Protein AF-A0A2V2RWX7-F1 (afdb_monomer)

Solvent-accessible surface area (backbone atoms only — not comparable to full-atom values): 6152 Å² total; per-residue (Å²): 138,82,85,73,78,81,80,71,92,89,66,79,53,69,66,54,49,40,47,47,58,59,34,64,44,84,94,54,65,38,39,61,65,63,50,47,53,56,32,48,53,52,31,48,76,67,71,64,54,82,72,48,69,68,54,50,50,54,51,49,51,54,53,50,52,51,35,36,77,68,66,22,27,50,73,58,91,72,26,40,25,47,37,80,58,42,69,65,66,71,51,96,77,71,84,78,77,79,85,132

Mean predicted aligned error: 9.63 Å

Secondary structure (DSSP, 8-state):
--------SSS--HHHHHHHHHHTSTTPPEEHHHHHHHHHHHHHHTT--TT-HHHHHHHHHHHHHHHHHTTSEEEETTEEEE-HHHHHTTSTT-------

Radius of gyration: 14.55 Å; Cα contacts (8 Å, |Δi|>4): 88; chains: 1; bounding box: 39×30×51 Å

Foldseek 3Di:
DDPPPCPDPDDDDLLLVLLLVLQPPPPDWDFLVRSLVSSCVVCVVVVNCVPDSVVSSVVNVVSQVVCVVVVQWDDDPRTIHGDPVSVVVNPRDDPDDDDD

Sequence (100 aa):
MQRKSAFSRRLPDLVTEELVAALLTKSSAFEFKQLFDIVYERLRARNAASGGEEMLRLRAYEKLQNLVSRGMVKKSGKKYKGLATLSKALTPGDPHFAVK

Structure (mmCIF, N/CA/C/O backbone):
data_AF-A0A2V2RWX7-F1
#
_entry.id   AF-A0A2V2RWX7-F1
#
loop_
_atom_site.group_PDB
_atom_site.id
_atom_site.type_symbol
_atom_site.label_atom_id
_atom_site.label_alt_id
_atom_site.label_comp_id
_atom_site.label_asym_id
_atom_site.label_entity_id
_atom_site.label_seq_id
_atom_site.pdbx_PDB_ins_code
_atom_site.Cartn_x
_atom_site.Cartn_y
_atom_site.Cartn_z
_atom_site.occupancy
_atom_site.B_iso_or_equiv
_atom_site.auth_seq_id
_atom_site.auth_comp_id
_atom_site.auth_asym_id
_atom_site.auth_atom_id
_atom_site.pdbx_PDB_model_num
ATOM 1 N N . MET A 1 1 ? 0.561 -11.965 -35.779 1.00 37.69 1 MET A N 1
ATOM 2 C CA . MET A 1 1 ? 1.638 -12.014 -34.765 1.00 37.69 1 MET A CA 1
ATOM 3 C C . MET A 1 1 ? 1.164 -11.287 -33.501 1.00 37.69 1 MET A C 1
ATOM 5 O O . MET A 1 1 ? 1.390 -10.096 -33.365 1.00 37.69 1 MET A O 1
ATOM 9 N N . GLN A 1 2 ? 0.414 -11.951 -32.612 1.00 48.28 2 GLN A N 1
ATOM 10 C CA . GLN A 1 2 ? -0.043 -11.334 -31.356 1.00 48.28 2 GLN A CA 1
ATOM 11 C C . GLN A 1 2 ? 0.945 -11.678 -30.238 1.00 48.28 2 GLN A C 1
ATOM 13 O O . GLN A 1 2 ? 0.914 -12.787 -29.706 1.00 48.28 2 GLN A O 1
ATOM 18 N N . ARG A 1 3 ? 1.815 -10.737 -29.854 1.00 45.94 3 ARG A N 1
ATOM 19 C CA . ARG A 1 3 ? 2.542 -10.829 -28.580 1.00 45.94 3 ARG A CA 1
ATOM 20 C C . ARG A 1 3 ? 1.566 -10.527 -27.444 1.00 45.94 3 ARG A C 1
ATOM 22 O O . ARG A 1 3 ? 1.500 -9.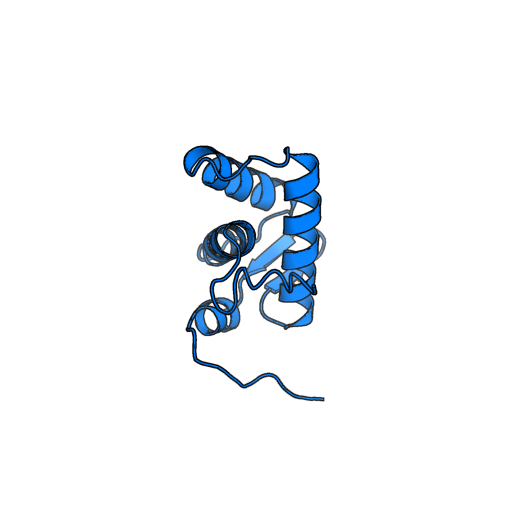415 -26.932 1.00 45.94 3 ARG A O 1
ATOM 29 N N . LYS A 1 4 ? 0.796 -11.541 -27.051 1.00 41.28 4 LYS A N 1
ATOM 30 C CA . LYS A 1 4 ? 0.141 -11.576 -25.743 1.00 41.28 4 LYS A CA 1
ATOM 31 C C . LYS A 1 4 ? 1.256 -11.679 -24.707 1.00 41.28 4 LYS A C 1
ATOM 33 O O . LYS A 1 4 ? 1.775 -12.767 -24.472 1.00 41.28 4 LYS A O 1
ATOM 38 N N . SER A 1 5 ? 1.672 -10.532 -24.172 1.00 43.38 5 SER A N 1
ATOM 39 C CA . SER A 1 5 ? 2.581 -10.453 -23.030 1.00 43.38 5 SER A CA 1
ATOM 40 C C . SER A 1 5 ? 1.999 -11.301 -21.900 1.00 43.38 5 SER A C 1
ATOM 42 O O . SER A 1 5 ? 1.017 -10.936 -21.260 1.00 43.38 5 SER A O 1
ATOM 44 N N . ALA A 1 6 ? 2.562 -12.492 -21.729 1.00 45.78 6 ALA A N 1
ATOM 45 C CA . ALA A 1 6 ? 2.199 -13.462 -20.711 1.00 45.78 6 ALA A CA 1
ATOM 46 C C . ALA A 1 6 ? 3.099 -13.311 -19.472 1.00 45.78 6 ALA A C 1
ATOM 48 O O . ALA A 1 6 ? 3.513 -14.302 -18.884 1.00 45.78 6 ALA A O 1
ATOM 49 N N . PHE A 1 7 ? 3.395 -12.073 -19.073 1.00 41.22 7 PHE A N 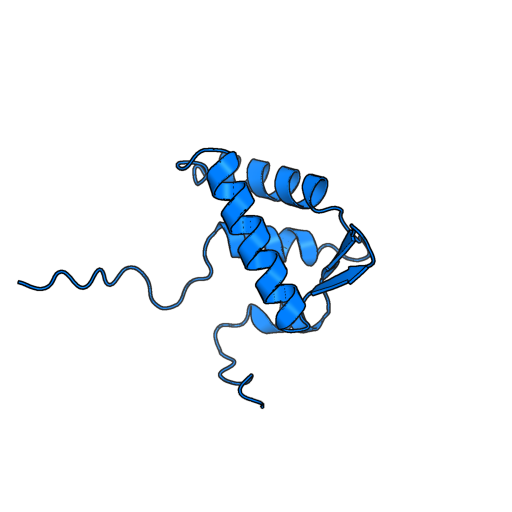1
ATOM 50 C CA . PHE A 1 7 ? 4.039 -11.736 -17.802 1.00 41.22 7 PHE A CA 1
ATOM 51 C C . PHE A 1 7 ? 2.977 -11.078 -16.909 1.00 41.22 7 PHE A C 1
ATOM 53 O O . PHE A 1 7 ? 2.4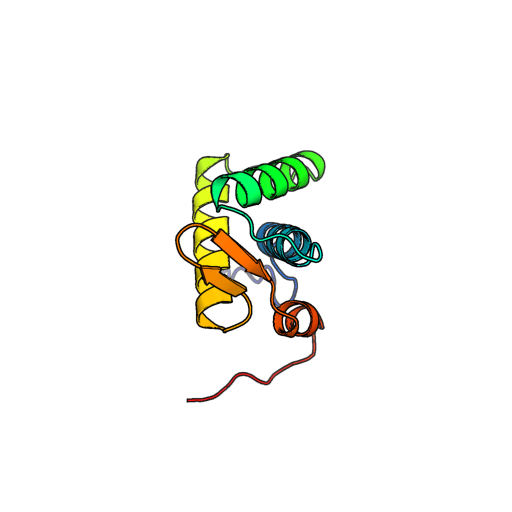91 -10.012 -17.250 1.00 41.22 7 PHE A O 1
ATOM 60 N N . SER A 1 8 ? 2.508 -11.611 -15.786 1.00 42.50 8 SER A N 1
ATOM 61 C CA . SER A 1 8 ? 2.818 -12.830 -15.055 1.00 42.50 8 SER A CA 1
ATOM 62 C C . SER A 1 8 ? 1.524 -13.230 -14.339 1.00 42.50 8 SER A C 1
ATOM 64 O O . SER A 1 8 ? 0.973 -12.474 -13.539 1.00 42.50 8 SER A O 1
ATOM 66 N N . ARG A 1 9 ? 0.974 -14.396 -14.671 1.00 47.91 9 ARG A N 1
ATOM 67 C CA . ARG A 1 9 ? -0.128 -14.983 -13.907 1.00 47.91 9 ARG A CA 1
ATOM 68 C C . ARG A 1 9 ? 0.473 -15.526 -12.601 1.00 47.91 9 ARG A C 1
ATOM 70 O O . ARG A 1 9 ? 1.241 -16.475 -12.675 1.00 47.91 9 ARG A O 1
ATOM 77 N N . ARG A 1 10 ? 0.028 -14.992 -11.449 1.00 51.12 10 ARG A N 1
ATOM 78 C CA . ARG A 1 10 ? 0.079 -15.590 -10.085 1.00 51.12 10 ARG A CA 1
ATOM 79 C C . ARG A 1 10 ? 1.191 -15.186 -9.098 1.00 51.12 10 ARG A C 1
ATOM 81 O O . ARG A 1 10 ? 1.416 -15.935 -8.154 1.00 51.12 10 ARG A O 1
ATOM 88 N N . LEU A 1 11 ? 1.806 -14.008 -9.202 1.00 49.62 11 LEU A N 1
ATOM 89 C CA . LEU A 1 11 ? 2.518 -13.425 -8.051 1.00 49.62 11 LEU A CA 1
ATOM 90 C C . LEU A 1 11 ? 1.954 -12.030 -7.750 1.00 49.62 11 LEU A C 1
ATOM 92 O O . LEU A 1 11 ? 1.709 -11.281 -8.699 1.00 49.62 11 LEU A O 1
ATOM 96 N N . PRO A 1 12 ? 1.673 -11.685 -6.479 1.00 61.44 12 PRO A N 1
ATOM 97 C CA . PRO A 1 12 ? 1.328 -10.312 -6.127 1.00 61.44 12 PRO A CA 1
ATOM 98 C C . PRO A 1 12 ? 2.457 -9.376 -6.585 1.00 61.44 12 PRO A C 1
ATOM 100 O O . PRO A 1 12 ? 3.628 -9.697 -6.421 1.00 61.44 12 PRO A O 1
ATOM 103 N N . ASP A 1 13 ? 2.116 -8.237 -7.201 1.00 78.75 13 ASP A N 1
ATOM 104 C CA . ASP A 1 13 ? 3.118 -7.229 -7.570 1.00 78.75 13 ASP A CA 1
ATOM 105 C C . ASP A 1 13 ? 3.945 -6.845 -6.331 1.00 78.75 13 ASP A C 1
ATOM 107 O O . ASP A 1 13 ? 3.360 -6.676 -5.259 1.00 78.75 13 ASP A O 1
ATOM 111 N N . LEU A 1 14 ? 5.252 -6.593 -6.479 1.00 84.12 14 LEU A N 1
ATOM 112 C CA . LEU A 1 14 ? 6.135 -6.201 -5.362 1.00 84.12 14 LEU A CA 1
ATOM 113 C C . LEU A 1 14 ? 5.562 -5.031 -4.542 1.00 84.12 14 LEU A C 1
ATOM 115 O O . LEU A 1 14 ? 5.632 -5.021 -3.319 1.00 84.12 14 LEU A O 1
ATOM 119 N N . VAL A 1 15 ? 4.925 -4.062 -5.211 1.00 85.25 15 VAL A N 1
ATOM 120 C CA . VAL A 1 15 ? 4.237 -2.934 -4.557 1.00 85.25 15 VAL A CA 1
ATOM 121 C C . VAL A 1 15 ? 3.123 -3.424 -3.632 1.00 85.25 15 VAL A C 1
ATOM 123 O O . VAL A 1 15 ? 2.976 -2.923 -2.524 1.00 85.25 15 VAL A O 1
ATOM 126 N N . THR A 1 16 ? 2.336 -4.402 -4.083 1.00 84.31 16 THR A N 1
ATOM 127 C CA . THR A 1 16 ? 1.244 -4.988 -3.300 1.00 84.31 16 THR A CA 1
ATOM 128 C C . THR A 1 16 ? 1.799 -5.765 -2.112 1.00 84.31 16 THR A C 1
ATOM 130 O O . THR A 1 16 ? 1.278 -5.620 -1.013 1.00 84.31 16 THR A O 1
ATOM 133 N N . GLU A 1 17 ? 2.860 -6.550 -2.303 1.00 85.44 17 GLU A N 1
ATOM 134 C CA . GLU A 1 17 ? 3.503 -7.297 -1.216 1.00 85.44 17 GLU A CA 1
ATOM 135 C C . GLU A 1 17 ? 3.987 -6.371 -0.101 1.00 85.44 17 GLU A C 1
ATOM 137 O O . GLU A 1 17 ? 3.620 -6.561 1.059 1.00 85.44 17 GLU A O 1
ATOM 142 N N . GLU A 1 18 ? 4.740 -5.326 -0.451 1.00 88.81 18 GLU A N 1
ATOM 143 C CA . GLU A 1 18 ? 5.264 -4.381 0.536 1.00 88.81 18 GLU A CA 1
ATOM 144 C C . GLU A 1 18 ? 4.145 -3.574 1.206 1.00 88.81 18 GLU A C 1
ATOM 146 O O . GLU A 1 18 ? 4.181 -3.349 2.417 1.00 88.81 18 GLU A O 1
ATOM 151 N N . LEU A 1 19 ? 3.114 -3.183 0.447 1.00 88.31 19 LEU A N 1
ATOM 152 C CA . LEU A 1 19 ? 1.940 -2.487 0.977 1.00 88.31 19 LEU A CA 1
ATOM 153 C C . LEU A 1 19 ? 1.220 -3.343 2.020 1.00 88.31 19 LEU A C 1
ATOM 155 O O . LEU A 1 19 ? 0.875 -2.861 3.100 1.00 88.31 19 LEU A O 1
ATOM 159 N N . VAL A 1 20 ? 1.008 -4.623 1.715 1.00 86.81 20 VAL A N 1
ATOM 160 C CA . VAL A 1 20 ? 0.361 -5.550 2.641 1.00 86.81 20 VAL A CA 1
ATOM 161 C C . VAL A 1 20 ? 1.254 -5.838 3.842 1.00 86.81 20 VAL A C 1
ATOM 163 O O . VAL A 1 20 ? 0.766 -5.800 4.970 1.00 86.81 20 VAL A O 1
ATOM 166 N N . ALA A 1 21 ? 2.554 -6.050 3.640 1.00 86.44 21 ALA A N 1
ATOM 167 C CA . ALA A 1 21 ? 3.504 -6.239 4.730 1.00 86.44 21 ALA A CA 1
ATOM 168 C C . ALA A 1 21 ? 3.521 -5.035 5.687 1.00 86.44 21 ALA A C 1
ATOM 170 O O . ALA A 1 21 ? 3.539 -5.223 6.903 1.00 86.44 21 ALA A O 1
ATOM 171 N N . 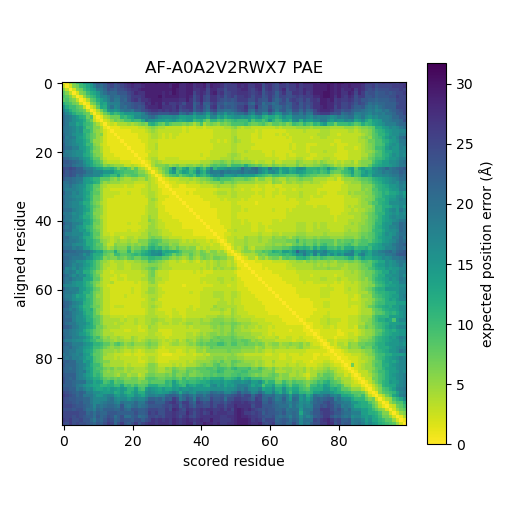ALA A 1 22 ? 3.451 -3.805 5.166 1.00 88.88 22 ALA A N 1
ATOM 172 C CA . ALA A 1 22 ? 3.311 -2.604 5.986 1.00 88.88 22 ALA A CA 1
ATOM 173 C C . ALA A 1 22 ? 1.983 -2.606 6.770 1.00 88.88 22 ALA A C 1
ATOM 175 O O . ALA A 1 22 ? 1.983 -2.410 7.986 1.00 88.88 22 ALA A O 1
ATOM 176 N N . LEU A 1 23 ? 0.859 -2.901 6.106 1.00 87.00 23 LEU A N 1
ATOM 177 C CA . LEU A 1 23 ? -0.485 -2.934 6.705 1.00 87.00 23 LEU A CA 1
ATOM 178 C C . LEU A 1 23 ? -0.704 -4.058 7.732 1.00 87.00 23 LEU A C 1
ATOM 180 O O . LEU A 1 23 ? -1.561 -3.913 8.604 1.00 87.00 23 LEU A O 1
ATOM 184 N N . LEU A 1 24 ? 0.036 -5.165 7.634 1.00 84.25 24 LEU A N 1
ATOM 185 C CA . LEU A 1 24 ? -0.001 -6.286 8.582 1.00 84.25 24 LEU A CA 1
ATOM 186 C C . LEU A 1 24 ? 0.781 -6.010 9.875 1.00 84.25 24 LEU A C 1
ATOM 188 O O . LEU A 1 24 ? 0.724 -6.812 10.811 1.00 84.25 24 LEU A O 1
ATOM 192 N N . THR A 1 25 ? 1.475 -4.873 9.962 1.00 82.38 25 THR A N 1
ATOM 193 C CA . THR A 1 25 ? 2.162 -4.448 11.185 1.00 82.38 25 THR A CA 1
ATOM 194 C C . THR A 1 25 ? 1.131 -4.241 12.300 1.00 82.38 25 THR A C 1
ATOM 196 O O . THR A 1 25 ? 0.272 -3.357 12.222 1.00 82.38 25 THR A O 1
ATOM 199 N N . LYS A 1 26 ? 1.167 -5.103 13.329 1.00 61.94 26 LYS A N 1
ATOM 200 C CA . LYS A 1 26 ? 0.120 -5.173 14.360 1.00 61.94 26 LYS A CA 1
ATOM 201 C C . LYS A 1 26 ? -0.076 -3.819 15.060 1.00 61.94 26 LYS A C 1
ATOM 203 O O . LYS A 1 26 ? 0.869 -3.194 15.520 1.00 61.94 26 LYS A O 1
ATOM 208 N N . SER A 1 27 ? -1.347 -3.435 15.199 1.00 63.59 27 SER A N 1
ATOM 209 C CA . SER A 1 27 ? -1.871 -2.292 15.972 1.00 63.59 27 SER A CA 1
ATOM 210 C C . SER A 1 27 ? -1.783 -0.878 15.381 1.00 63.59 27 SER A C 1
ATOM 212 O O . SER A 1 27 ? -2.467 0.004 15.900 1.00 63.59 27 SER A O 1
ATOM 214 N N . SER A 1 28 ? -1.095 -0.654 14.262 1.00 73.19 28 SER A N 1
ATOM 215 C CA . SER A 1 28 ? -0.930 0.702 13.715 1.00 73.19 28 SER A CA 1
ATOM 216 C C . SER A 1 28 ? -1.870 0.994 12.543 1.00 73.19 28 SER A C 1
ATOM 218 O O . SER A 1 28 ? -2.022 0.196 11.621 1.00 73.19 28 SER A O 1
ATOM 220 N N . ALA A 1 29 ? -2.530 2.154 12.589 1.00 84.81 29 ALA A N 1
ATOM 221 C CA . ALA A 1 29 ? -3.229 2.724 11.443 1.00 84.81 29 ALA A CA 1
ATOM 222 C C . ALA A 1 29 ? -2.330 3.804 10.834 1.00 84.81 29 ALA A C 1
ATOM 224 O O . ALA A 1 29 ? -1.992 4.772 11.516 1.00 84.81 29 ALA A O 1
ATOM 225 N N . PHE A 1 30 ? -1.954 3.639 9.571 1.00 87.75 30 PHE A N 1
ATOM 226 C CA . PHE A 1 30 ? -0.992 4.508 8.896 1.00 87.75 30 PHE A CA 1
ATOM 227 C C . PHE A 1 30 ? -1.705 5.501 7.989 1.00 87.75 30 PHE A C 1
ATOM 229 O O . PHE A 1 30 ? -2.668 5.146 7.307 1.00 87.75 30 PHE A O 1
ATOM 236 N N . GLU A 1 31 ? -1.232 6.742 7.942 1.00 91.81 31 GLU A N 1
ATOM 237 C CA . GLU A 1 31 ? -1.613 7.634 6.849 1.00 91.81 31 GLU A CA 1
ATOM 238 C C . GLU A 1 31 ? -0.997 7.156 5.533 1.00 91.81 31 GLU A C 1
ATOM 240 O O . GLU A 1 31 ? 0.064 6.532 5.527 1.00 91.81 31 GLU A O 1
ATOM 245 N N . PHE A 1 32 ? -1.636 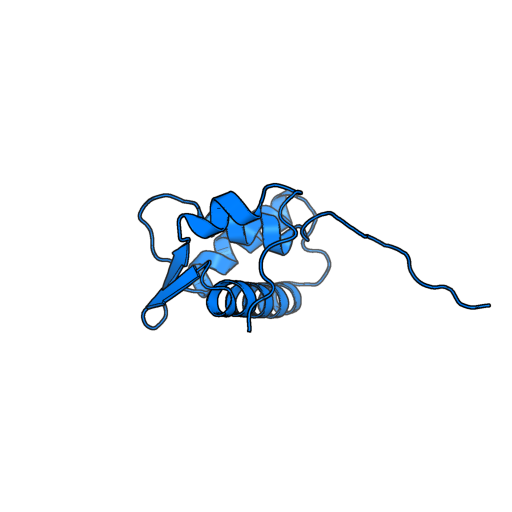7.475 4.402 1.00 90.62 32 PHE A N 1
ATOM 246 C CA . PHE A 1 32 ? -1.132 7.049 3.091 1.00 90.62 32 PHE A CA 1
ATOM 247 C C . PHE A 1 32 ? 0.316 7.486 2.848 1.00 90.62 32 PHE A C 1
ATOM 249 O O . PHE A 1 32 ? 1.096 6.699 2.328 1.00 90.62 32 PHE A O 1
ATOM 256 N N . LYS A 1 33 ? 0.690 8.705 3.263 1.00 91.06 33 LYS A N 1
ATOM 257 C CA . LYS A 1 33 ? 2.068 9.191 3.127 1.00 91.06 33 LYS A CA 1
ATOM 258 C C . LYS A 1 33 ? 3.054 8.285 3.871 1.00 91.06 33 LYS A C 1
ATOM 260 O O . LYS A 1 33 ? 3.989 7.796 3.259 1.00 91.06 33 LYS A O 1
ATOM 265 N N . GLN A 1 34 ? 2.802 8.015 5.153 1.00 91.19 34 GLN A N 1
ATOM 266 C CA . GLN A 1 34 ? 3.667 7.155 5.969 1.00 91.19 34 GLN A CA 1
ATOM 267 C C . GLN A 1 34 ? 3.745 5.733 5.408 1.00 91.19 34 GLN A C 1
ATOM 269 O O . GLN A 1 34 ? 4.815 5.139 5.357 1.00 91.19 34 GLN A O 1
ATOM 274 N N . LEU A 1 35 ? 2.606 5.193 4.967 1.00 90.56 35 LEU A N 1
ATOM 275 C CA . LEU A 1 35 ? 2.537 3.874 4.352 1.00 90.56 35 LEU A CA 1
ATOM 276 C C . LEU A 1 35 ? 3.371 3.819 3.064 1.00 90.56 35 LEU A C 1
ATOM 278 O O . LEU A 1 35 ? 4.122 2.872 2.851 1.00 90.56 35 LEU A O 1
ATOM 282 N N . PHE A 1 36 ? 3.239 4.840 2.218 1.00 91.94 36 PHE A N 1
ATOM 283 C CA . PHE A 1 36 ? 3.963 4.937 0.962 1.00 91.94 36 PHE A CA 1
ATOM 284 C C . PHE A 1 36 ? 5.466 5.105 1.178 1.00 91.94 36 PHE A C 1
ATOM 286 O O . PHE A 1 36 ? 6.218 4.401 0.519 1.00 91.94 36 PHE A O 1
ATOM 293 N N . ASP A 1 37 ? 5.894 5.950 2.121 1.00 92.25 37 ASP A N 1
ATOM 294 C CA . ASP A 1 37 ? 7.312 6.138 2.452 1.00 92.25 37 ASP A CA 1
ATOM 295 C C . ASP A 1 37 ? 7.959 4.785 2.823 1.00 92.25 37 ASP A C 1
ATOM 297 O O . ASP A 1 37 ? 8.967 4.398 2.234 1.00 92.25 37 ASP A O 1
ATOM 301 N N . ILE A 1 38 ? 7.310 3.993 3.691 1.00 90.88 38 ILE A N 1
ATOM 302 C CA . ILE A 1 38 ? 7.779 2.645 4.073 1.00 90.88 38 ILE A CA 1
ATOM 303 C C . ILE A 1 38 ? 7.868 1.715 2.854 1.00 90.88 38 ILE A C 1
ATOM 305 O O . ILE A 1 38 ? 8.866 1.020 2.665 1.00 90.88 38 ILE A O 1
ATOM 309 N N . VAL A 1 39 ? 6.819 1.670 2.027 1.00 90.44 39 VAL A N 1
ATOM 310 C CA . VAL A 1 39 ? 6.781 0.819 0.825 1.00 90.44 39 VAL A CA 1
ATOM 311 C C . VAL A 1 39 ? 7.864 1.229 -0.168 1.00 90.44 39 VAL A C 1
ATOM 313 O O . VAL A 1 39 ? 8.543 0.375 -0.734 1.00 90.44 39 VAL A O 1
ATOM 316 N N . TYR A 1 40 ? 8.044 2.529 -0.368 1.00 90.62 40 TYR A N 1
ATOM 317 C CA . TYR A 1 40 ? 9.007 3.087 -1.298 1.00 90.62 40 TYR A CA 1
ATOM 318 C C . TYR A 1 40 ? 10.442 2.766 -0.883 1.00 90.62 40 TYR A C 1
ATOM 320 O O . TYR A 1 40 ? 11.215 2.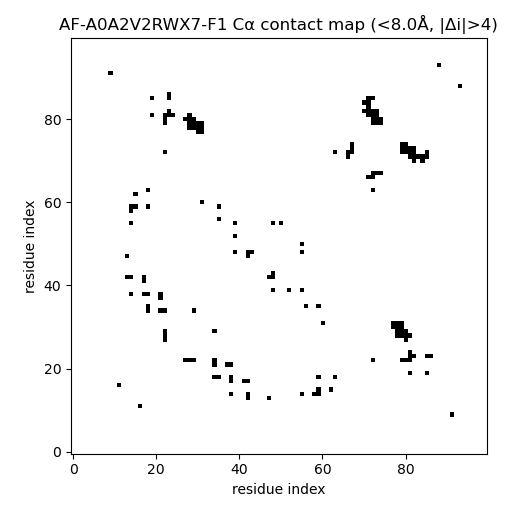288 -1.713 1.00 90.62 40 TYR A O 1
ATOM 328 N N . GLU A 1 41 ? 10.785 2.928 0.398 1.00 90.94 41 GLU A N 1
ATOM 329 C CA . GLU A 1 41 ? 12.105 2.550 0.910 1.00 90.94 41 GLU A CA 1
ATOM 330 C C . GLU A 1 41 ? 12.400 1.062 0.698 1.00 90.94 41 GLU A C 1
ATOM 332 O O . GLU A 1 41 ? 13.485 0.702 0.235 1.00 90.94 41 GLU A O 1
ATOM 337 N N . ARG A 1 42 ? 11.417 0.186 0.939 1.00 89.62 42 ARG A N 1
ATOM 338 C CA . ARG A 1 42 ? 11.572 -1.259 0.710 1.00 89.62 42 ARG A CA 1
ATOM 339 C C . ARG A 1 42 ? 11.711 -1.610 -0.767 1.00 89.62 42 ARG A C 1
ATOM 341 O O . ARG A 1 42 ? 12.566 -2.414 -1.129 1.00 89.62 42 ARG A O 1
ATOM 348 N N . LEU A 1 43 ? 10.930 -0.980 -1.643 1.00 89.38 43 LEU A N 1
ATOM 349 C CA . LEU A 1 43 ? 11.066 -1.160 -3.091 1.00 89.38 43 LEU A CA 1
ATOM 350 C C . LEU A 1 43 ? 12.426 -0.670 -3.592 1.00 89.38 43 LEU A C 1
ATOM 352 O O . LEU A 1 43 ? 13.032 -1.323 -4.441 1.00 89.38 43 LEU A O 1
ATOM 356 N N . ARG A 1 44 ? 12.931 0.442 -3.051 1.00 88.12 44 ARG A N 1
ATOM 357 C CA . ARG A 1 44 ? 14.262 0.967 -3.370 1.00 88.12 44 ARG A CA 1
ATOM 358 C C . ARG A 1 44 ? 15.356 -0.004 -2.934 1.00 88.12 44 ARG A C 1
ATOM 360 O O . ARG A 1 44 ? 16.222 -0.322 -3.742 1.00 88.12 44 ARG A O 1
ATOM 367 N N . ALA A 1 45 ? 15.268 -0.540 -1.716 1.00 89.06 45 ALA A N 1
ATOM 368 C CA . ALA A 1 45 ? 16.189 -1.562 -1.214 1.00 89.06 45 ALA A CA 1
ATOM 369 C C . ALA A 1 45 ? 16.181 -2.842 -2.073 1.00 89.06 45 ALA A C 1
ATOM 371 O O . ALA A 1 45 ? 17.206 -3.503 -2.215 1.00 89.06 45 ALA A O 1
ATOM 372 N N . ARG A 1 46 ? 15.041 -3.170 -2.698 1.00 86.88 46 ARG A N 1
ATOM 373 C CA . ARG A 1 46 ? 14.880 -4.315 -3.612 1.00 86.88 46 ARG A CA 1
ATOM 374 C C . ARG A 1 46 ? 15.176 -3.994 -5.084 1.00 86.88 46 ARG A C 1
ATOM 376 O O . ARG A 1 46 ? 14.894 -4.830 -5.937 1.00 86.88 46 ARG A O 1
ATOM 383 N N . ASN A 1 47 ? 15.711 -2.810 -5.405 1.00 83.56 47 ASN A N 1
ATOM 384 C CA . ASN A 1 47 ? 15.918 -2.328 -6.783 1.00 83.56 47 ASN A CA 1
ATOM 385 C C . ASN A 1 47 ? 14.646 -2.363 -7.662 1.00 83.56 47 ASN A C 1
ATOM 387 O O . ASN A 1 47 ? 14.712 -2.427 -8.886 1.00 83.56 47 ASN A O 1
ATOM 391 N N . ALA A 1 48 ? 13.467 -2.294 -7.042 1.00 80.75 48 ALA A N 1
ATOM 392 C CA . ALA A 1 48 ? 12.164 -2.359 -7.700 1.00 80.75 48 ALA A CA 1
ATOM 393 C C . ALA A 1 48 ? 11.553 -0.970 -7.973 1.00 80.75 48 ALA A C 1
ATOM 395 O O . ALA A 1 48 ? 10.449 -0.865 -8.506 1.00 80.75 48 ALA A O 1
ATOM 396 N N . ALA A 1 49 ? 12.267 0.109 -7.636 1.00 80.81 49 ALA A N 1
ATOM 397 C CA . ALA A 1 49 ? 11.802 1.488 -7.779 1.00 80.81 49 ALA A CA 1
ATOM 398 C C . ALA A 1 49 ? 12.054 2.104 -9.177 1.00 80.81 49 ALA A C 1
ATOM 400 O O . ALA A 1 49 ? 12.270 3.305 -9.311 1.00 80.81 49 ALA A O 1
ATOM 401 N N . SER A 1 50 ? 12.026 1.293 -10.240 1.00 67.38 50 SER A N 1
ATOM 402 C CA . SER A 1 50 ? 12.479 1.692 -11.587 1.00 67.38 50 SER A CA 1
ATOM 403 C C . SER A 1 50 ? 11.531 2.637 -12.352 1.00 67.38 50 SER A C 1
ATOM 405 O O . SER A 1 50 ? 11.873 3.070 -13.447 1.00 67.38 50 SER A O 1
ATOM 407 N N . GLY A 1 51 ? 10.342 2.941 -11.816 1.00 71.88 51 GLY A N 1
ATOM 408 C CA . GLY A 1 51 ? 9.322 3.783 -12.470 1.00 71.88 51 GLY A CA 1
ATOM 409 C C . GLY A 1 51 ? 9.238 5.225 -11.957 1.00 71.88 51 GLY A C 1
ATOM 410 O O . GLY A 1 51 ? 8.373 5.973 -12.401 1.00 71.88 51 GLY A O 1
ATOM 411 N N . GLY A 1 52 ? 10.095 5.609 -11.008 1.00 82.44 52 GLY A N 1
ATOM 412 C CA . GLY A 1 52 ? 9.992 6.888 -10.307 1.00 82.44 52 GLY A CA 1
ATOM 413 C C . GLY A 1 52 ? 8.934 6.884 -9.197 1.00 82.44 52 GLY A C 1
ATOM 414 O O . GLY A 1 52 ? 7.993 6.086 -9.188 1.00 82.44 52 GLY A O 1
ATOM 415 N N . GLU A 1 53 ? 9.116 7.785 -8.231 1.00 85.50 53 GLU A N 1
ATOM 416 C CA . GLU A 1 53 ? 8.299 7.866 -7.016 1.00 85.50 53 GLU A CA 1
ATOM 417 C C . GLU A 1 53 ? 6.810 8.079 -7.328 1.00 85.50 53 GLU A C 1
ATOM 419 O O . GLU A 1 53 ? 5.960 7.361 -6.804 1.00 85.50 53 GLU A O 1
ATOM 424 N N . GLU A 1 54 ? 6.490 8.987 -8.254 1.00 87.50 54 GLU A N 1
ATOM 425 C CA . GLU A 1 54 ? 5.106 9.333 -8.600 1.00 87.50 54 GLU A CA 1
ATOM 426 C C . GLU A 1 54 ? 4.327 8.135 -9.174 1.00 87.50 54 GLU A C 1
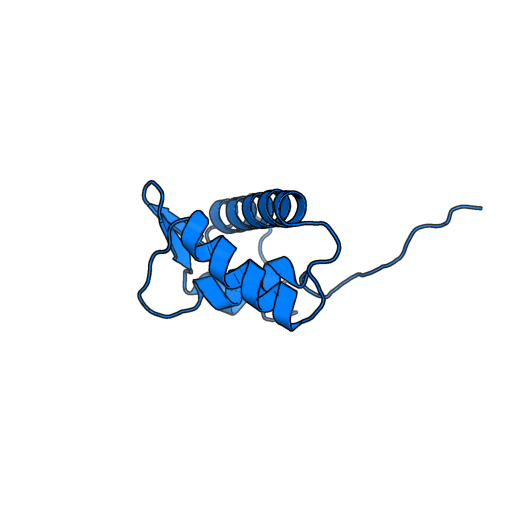ATOM 428 O O . GLU A 1 54 ? 3.194 7.863 -8.770 1.00 87.50 54 GLU A O 1
ATOM 433 N N . MET A 1 55 ? 4.940 7.340 -10.061 1.00 87.56 55 MET A N 1
ATOM 434 C CA . MET A 1 55 ? 4.282 6.147 -10.612 1.00 87.56 55 MET A CA 1
ATOM 435 C C . MET A 1 55 ? 4.020 5.089 -9.540 1.00 87.56 55 MET A C 1
ATOM 437 O O . MET A 1 55 ? 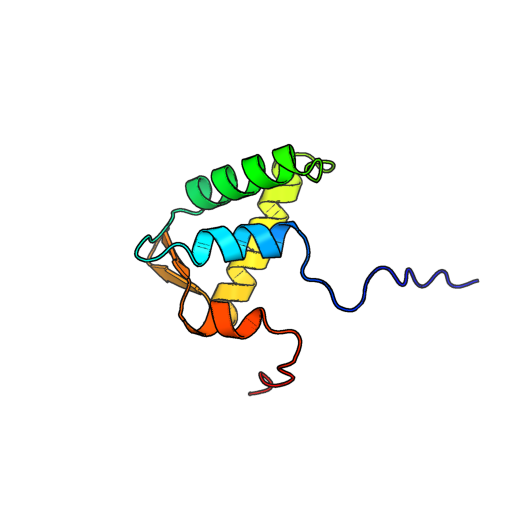2.961 4.453 -9.537 1.00 87.56 55 MET A O 1
ATOM 441 N N . LEU A 1 56 ? 4.969 4.885 -8.623 1.00 88.69 56 LEU A N 1
ATOM 442 C CA . LEU A 1 56 ? 4.788 3.959 -7.506 1.00 88.69 56 LEU A CA 1
ATOM 443 C C . LEU A 1 56 ? 3.696 4.447 -6.565 1.00 88.69 56 LEU A C 1
ATOM 445 O O . LEU A 1 56 ? 2.921 3.634 -6.065 1.00 88.69 56 LEU A O 1
ATOM 449 N N . ARG A 1 57 ? 3.603 5.761 -6.361 1.00 90.31 57 ARG A N 1
ATOM 450 C CA . ARG A 1 57 ? 2.592 6.382 -5.513 1.00 90.31 57 ARG A CA 1
ATOM 451 C C . ARG A 1 57 ? 1.190 6.171 -6.057 1.00 90.31 57 ARG A C 1
ATOM 453 O O . ARG A 1 57 ? 0.322 5.710 -5.316 1.00 90.31 57 ARG A O 1
ATOM 460 N N . LEU A 1 58 ? 0.984 6.427 -7.349 1.00 90.06 58 LEU A N 1
ATOM 461 C CA . LEU A 1 58 ? -0.292 6.177 -8.025 1.00 90.06 58 LEU A CA 1
ATOM 462 C C . LEU A 1 58 ? -0.690 4.698 -7.930 1.00 90.06 58 LEU A C 1
ATOM 464 O O . LEU A 1 58 ? -1.808 4.380 -7.522 1.00 90.06 58 LEU A O 1
ATOM 468 N N . ARG A 1 59 ? 0.248 3.782 -8.210 1.00 87.81 59 ARG A N 1
ATOM 469 C CA . ARG A 1 59 ? 0.003 2.334 -8.111 1.00 87.81 59 ARG A CA 1
ATOM 470 C C . ARG A 1 59 ? -0.309 1.887 -6.685 1.00 87.81 59 ARG A C 1
ATOM 472 O O . ARG A 1 59 ? -1.251 1.127 -6.478 1.00 87.81 59 ARG A O 1
ATOM 479 N N . ALA A 1 60 ? 0.454 2.346 -5.696 1.00 89.94 60 ALA A N 1
ATOM 480 C CA . ALA A 1 60 ? 0.225 2.012 -4.293 1.00 89.94 60 ALA A CA 1
ATOM 481 C C . ALA A 1 60 ? -1.152 2.500 -3.826 1.00 89.94 60 ALA A C 1
ATOM 483 O O . ALA A 1 60 ? -1.852 1.777 -3.117 1.00 89.94 60 ALA A O 1
ATOM 484 N N . TYR A 1 61 ? -1.562 3.696 -4.260 1.00 91.00 61 TYR A N 1
ATOM 485 C CA . TYR A 1 61 ? -2.875 4.247 -3.946 1.00 91.00 61 TYR A CA 1
ATOM 486 C C . TYR A 1 61 ? -4.012 3.418 -4.551 1.00 91.00 61 TYR A C 1
ATOM 488 O O . TYR A 1 61 ? -4.941 3.042 -3.835 1.00 91.00 61 TYR A O 1
ATOM 496 N N . GLU A 1 62 ? -3.917 3.065 -5.833 1.00 89.56 62 GLU A N 1
ATOM 497 C CA . GLU A 1 62 ? -4.905 2.221 -6.513 1.00 89.56 62 GLU A CA 1
ATOM 498 C C . GLU A 1 62 ? -5.039 0.847 -5.833 1.00 89.56 62 GLU A C 1
ATOM 500 O O . GLU A 1 62 ? -6.142 0.392 -5.515 1.00 89.56 62 GLU A O 1
ATOM 505 N N . LYS A 1 63 ? 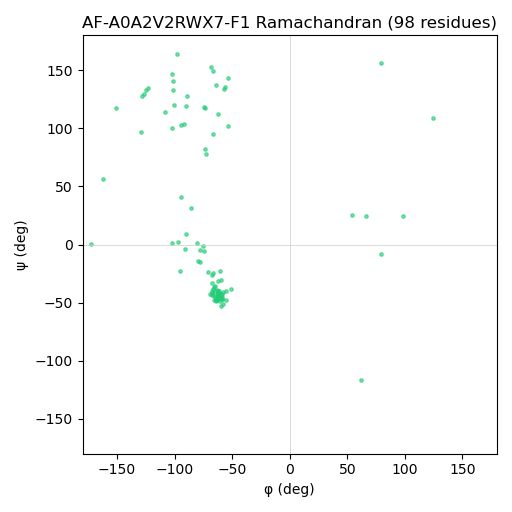-3.912 0.195 -5.517 1.00 86.88 63 LYS A N 1
ATOM 506 C CA . LYS A 1 63 ? -3.912 -1.087 -4.794 1.00 86.88 63 LYS A CA 1
ATOM 507 C C . LYS A 1 63 ? -4.525 -0.948 -3.402 1.00 86.88 63 LYS A C 1
ATOM 509 O O . LYS A 1 63 ? -5.322 -1.797 -3.005 1.00 86.88 63 LYS A O 1
ATOM 514 N N . LEU A 1 64 ? -4.215 0.127 -2.680 1.00 89.94 64 LEU A N 1
ATOM 515 C CA . LEU A 1 64 ? -4.798 0.403 -1.370 1.00 89.94 64 LEU A CA 1
ATOM 516 C C . LEU A 1 64 ? -6.320 0.579 -1.448 1.00 89.94 64 LEU A C 1
ATOM 518 O O . LEU A 1 64 ? -7.039 -0.000 -0.635 1.00 89.94 64 LEU A O 1
ATOM 522 N N . GLN A 1 65 ? -6.824 1.325 -2.434 1.00 90.62 65 GLN A N 1
ATOM 523 C CA . GLN A 1 65 ? -8.264 1.487 -2.650 1.00 90.62 65 GLN A CA 1
ATOM 524 C C . GLN A 1 65 ? -8.955 0.158 -2.974 1.00 90.62 65 GLN A C 1
ATOM 526 O O . GLN A 1 65 ? -10.031 -0.121 -2.438 1.00 90.62 65 GLN A O 1
ATOM 531 N N . ASN A 1 66 ? -8.319 -0.700 -3.772 1.00 87.31 66 ASN A N 1
ATOM 532 C CA . ASN A 1 66 ? -8.821 -2.045 -4.043 1.00 87.31 66 ASN A CA 1
ATOM 533 C C . ASN A 1 66 ? -8.894 -2.895 -2.765 1.00 87.31 66 ASN A C 1
ATOM 535 O O . ASN A 1 66 ? -9.898 -3.562 -2.523 1.00 87.31 66 ASN A O 1
ATOM 539 N N . LEU A 1 67 ? -7.876 -2.845 -1.901 1.00 86.62 67 LEU A N 1
ATOM 540 C CA . LEU A 1 67 ? -7.887 -3.559 -0.618 1.00 86.62 67 LEU A CA 1
ATOM 541 C C . LEU A 1 67 ? -8.972 -3.042 0.340 1.00 86.62 67 LEU A C 1
ATOM 543 O O . LEU A 1 67 ? -9.571 -3.833 1.071 1.00 86.62 67 LEU A O 1
ATOM 547 N N . VAL A 1 68 ? -9.249 -1.736 0.327 1.00 89.25 68 VAL A N 1
ATOM 548 C CA . VAL A 1 68 ? -10.359 -1.143 1.089 1.00 89.25 68 VAL A CA 1
ATOM 549 C C . VAL A 1 68 ? -11.703 -1.630 0.551 1.00 89.25 68 VAL A C 1
ATOM 551 O O . VAL A 1 68 ? -12.533 -2.098 1.327 1.00 89.25 68 VAL A O 1
ATOM 554 N N . SER A 1 69 ? -11.895 -1.593 -0.768 1.00 86.75 69 SER A N 1
ATOM 555 C CA . SER A 1 69 ? -13.135 -2.036 -1.426 1.00 86.75 69 SER A CA 1
ATOM 556 C C . SER A 1 69 ? -13.417 -3.523 -1.192 1.00 86.75 69 SER A C 1
ATOM 558 O O . SER A 1 69 ? -14.567 -3.928 -1.068 1.00 86.75 69 SER A O 1
ATOM 560 N N . ARG A 1 70 ? -12.363 -4.335 -1.051 1.00 83.12 70 ARG A N 1
ATOM 561 C CA . ARG A 1 70 ? -12.439 -5.770 -0.725 1.00 83.12 70 ARG A CA 1
ATOM 562 C C . ARG A 1 70 ? -12.643 -6.065 0.766 1.00 83.12 70 ARG A C 1
ATOM 564 O O . ARG A 1 70 ? -12.628 -7.229 1.153 1.00 83.12 70 ARG A O 1
ATOM 571 N N . GLY A 1 71 ? -12.752 -5.050 1.625 1.00 86.56 71 GLY A N 1
ATOM 572 C CA . GLY A 1 71 ? -12.885 -5.250 3.073 1.00 86.56 71 GLY A CA 1
ATOM 573 C C . GLY A 1 71 ? -11.644 -5.869 3.731 1.00 86.56 71 GLY A C 1
ATOM 574 O O . GLY A 1 71 ? -11.747 -6.505 4.780 1.00 86.56 71 GLY A O 1
ATOM 575 N N . MET A 1 72 ? -10.465 -5.711 3.122 1.00 86.44 72 MET A N 1
ATOM 576 C CA . MET A 1 72 ? -9.183 -6.185 3.667 1.00 86.44 72 MET A CA 1
ATOM 577 C C . MET A 1 72 ? -8.442 -5.090 4.437 1.00 86.44 72 MET A C 1
ATOM 579 O O . MET A 1 72 ? -7.619 -5.367 5.310 1.00 86.44 72 MET A O 1
ATOM 583 N N . VAL A 1 73 ? -8.750 -3.829 4.139 1.00 89.75 73 VAL A N 1
ATOM 584 C CA . VAL A 1 73 ? -8.200 -2.657 4.818 1.00 89.75 73 VAL A CA 1
ATOM 585 C C . VAL A 1 73 ? -9.345 -1.786 5.301 1.00 89.75 73 VAL A C 1
ATOM 587 O O . VAL A 1 73 ? -10.233 -1.420 4.537 1.00 89.75 73 VAL A O 1
ATOM 590 N N . LYS A 1 74 ? -9.306 -1.399 6.574 1.00 90.00 74 LYS A N 1
ATOM 591 C CA . LYS A 1 74 ? -10.236 -0.418 7.127 1.00 90.00 74 LYS A CA 1
ATOM 592 C C . LYS A 1 74 ? -9.651 0.978 6.966 1.00 90.00 74 LYS A C 1
ATOM 594 O O . LYS A 1 74 ? -8.596 1.279 7.525 1.00 90.00 74 LYS A O 1
ATOM 599 N N . LYS A 1 75 ? -10.355 1.835 6.229 1.00 91.31 75 LYS A N 1
ATOM 600 C CA . LYS A 1 75 ? -10.066 3.268 6.147 1.00 91.31 75 LYS A CA 1
ATOM 601 C C . LYS A 1 75 ? -10.829 4.006 7.248 1.00 91.31 75 LYS A C 1
ATOM 603 O O . LYS A 1 75 ? -12.038 3.847 7.373 1.00 91.31 75 LYS A O 1
ATOM 608 N N . SER A 1 76 ? -10.126 4.816 8.032 1.00 88.75 76 SER A N 1
ATOM 609 C CA . SER A 1 76 ? -10.697 5.699 9.052 1.00 88.75 76 SER A CA 1
ATOM 610 C C . SER A 1 76 ? -10.147 7.107 8.836 1.00 88.75 76 SER A C 1
ATOM 612 O O . SER A 1 76 ? -9.018 7.417 9.221 1.00 88.75 76 SER A O 1
ATOM 614 N N . GLY A 1 77 ? -10.915 7.951 8.144 1.00 89.19 77 GLY A N 1
ATOM 615 C CA . GLY A 1 77 ? -10.452 9.266 7.695 1.00 89.19 77 GLY A CA 1
ATOM 616 C C . GLY A 1 77 ? -9.270 9.149 6.724 1.00 89.19 77 GLY A C 1
ATOM 617 O O . GLY A 1 77 ? -9.406 8.583 5.638 1.00 89.19 77 GLY A O 1
ATOM 618 N N . LYS A 1 78 ? -8.106 9.676 7.125 1.00 88.69 78 LYS A N 1
ATOM 619 C CA . LYS A 1 78 ? -6.847 9.618 6.356 1.00 88.69 78 LYS A CA 1
ATOM 620 C C . LYS A 1 78 ? -5.976 8.396 6.676 1.00 88.69 78 LYS A C 1
ATOM 622 O O . LYS A 1 78 ? -4.942 8.210 6.036 1.00 88.69 78 LYS A O 1
ATOM 627 N N . LYS A 1 79 ? -6.386 7.574 7.648 1.00 90.19 79 LYS A N 1
ATOM 628 C CA . LYS A 1 79 ? -5.621 6.420 8.132 1.00 90.19 79 LYS A CA 1
ATOM 629 C C . LYS A 1 79 ? -6.165 5.106 7.580 1.00 90.19 79 LYS A C 1
ATOM 631 O O . LYS A 1 79 ? -7.374 4.942 7.423 1.00 90.19 79 LYS A O 1
ATOM 636 N N . TYR A 1 80 ? -5.267 4.160 7.349 1.00 91.44 80 TYR A N 1
ATOM 637 C CA . TYR A 1 80 ? -5.538 2.830 6.819 1.00 91.44 80 TYR A CA 1
ATOM 638 C C . TYR A 1 80 ? -4.983 1.784 7.778 1.00 91.44 80 TYR A C 1
ATOM 640 O O . TYR A 1 80 ? -3.848 1.896 8.241 1.00 91.44 80 TYR A O 1
ATOM 648 N N . LYS A 1 81 ? -5.790 0.771 8.086 1.00 90.06 81 LYS A N 1
ATOM 649 C CA . LYS A 1 81 ? -5.415 -0.328 8.978 1.00 90.06 81 LYS A CA 1
ATOM 650 C C . LYS A 1 81 ? -5.691 -1.663 8.298 1.00 90.06 81 LYS A C 1
ATOM 652 O O . LYS A 1 81 ? -6.811 -1.884 7.834 1.00 90.06 81 LYS A O 1
ATOM 657 N N . GLY A 1 82 ? -4.695 -2.546 8.260 1.00 88.88 82 GLY A N 1
ATOM 658 C CA . GLY A 1 82 ? -4.883 -3.919 7.799 1.00 88.88 82 GLY A CA 1
ATOM 659 C C . GLY A 1 82 ? -5.832 -4.684 8.721 1.00 88.88 82 GLY A C 1
ATOM 660 O O . GLY A 1 82 ? -5.776 -4.550 9.946 1.00 88.88 82 GLY A O 1
ATOM 661 N N . LEU A 1 83 ? -6.738 -5.460 8.130 1.00 86.69 83 LEU A N 1
ATOM 662 C CA . LEU A 1 83 ? -7.638 -6.357 8.851 1.00 86.69 83 LEU A CA 1
ATOM 663 C C . LEU A 1 83 ? -7.086 -7.785 8.842 1.00 86.69 83 LEU A C 1
ATOM 665 O O . LEU A 1 83 ? -6.230 -8.127 8.033 1.00 86.69 83 LEU A O 1
ATOM 669 N N . ALA A 1 84 ? -7.607 -8.652 9.712 1.00 79.94 84 ALA A N 1
ATOM 670 C CA . ALA A 1 84 ? -7.212 -10.064 9.744 1.00 79.94 84 ALA A CA 1
ATOM 671 C C . ALA A 1 84 ? -7.515 -10.806 8.424 1.00 79.94 84 ALA A C 1
ATOM 673 O O . ALA A 1 84 ? -6.873 -11.799 8.103 1.00 79.94 84 ALA A O 1
ATOM 674 N N . THR A 1 85 ? -8.464 -10.308 7.627 1.00 79.69 85 THR A N 1
ATOM 675 C CA . THR A 1 85 ? -8.765 -10.821 6.282 1.00 79.69 85 THR A CA 1
ATOM 676 C C . THR A 1 85 ? -7.624 -10.579 5.288 1.00 79.69 85 THR A C 1
ATOM 678 O O . THR A 1 85 ? -7.485 -11.335 4.330 1.00 79.69 85 THR A O 1
ATOM 681 N N . LEU A 1 86 ? -6.772 -9.575 5.529 1.00 80.69 86 LEU A N 1
ATOM 682 C CA . LEU A 1 86 ? -5.634 -9.240 4.675 1.00 80.69 86 LEU A CA 1
ATOM 683 C C . LEU A 1 86 ? -4.546 -10.321 4.701 1.00 80.69 86 LEU A C 1
ATOM 685 O O . LEU A 1 86 ? -4.001 -10.654 3.654 1.00 80.69 86 LEU A O 1
ATOM 689 N N . SER A 1 87 ? -4.253 -10.902 5.871 1.00 70.25 87 SER A N 1
ATOM 690 C CA . SER A 1 87 ? -3.263 -11.985 5.979 1.00 70.25 87 SER A CA 1
ATOM 691 C C . SER A 1 87 ? -3.746 -13.259 5.287 1.00 70.25 87 SER A C 1
ATOM 693 O O . SER A 1 87 ? -2.949 -13.972 4.686 1.00 70.25 87 SER A O 1
ATOM 695 N N . LYS A 1 88 ? -5.060 -13.508 5.310 1.00 63.91 88 LYS A N 1
ATOM 696 C CA . LYS A 1 88 ? -5.699 -14.654 4.649 1.00 63.91 88 LYS A CA 1
ATOM 697 C C . LYS A 1 88 ? -5.707 -14.531 3.118 1.00 63.91 88 LYS A C 1
ATOM 699 O O . LYS A 1 88 ? -5.748 -15.533 2.417 1.00 63.91 88 LYS A O 1
ATOM 704 N N . ALA A 1 89 ? -5.623 -13.309 2.592 1.00 59.94 89 ALA A N 1
ATOM 705 C CA . ALA A 1 89 ? -5.583 -13.045 1.154 1.00 59.94 89 ALA A CA 1
ATOM 706 C C . ALA A 1 89 ? -4.208 -13.298 0.505 1.00 59.94 89 ALA A C 1
ATOM 708 O O . ALA A 1 89 ? -4.131 -13.370 -0.720 1.00 59.94 89 ALA A O 1
ATOM 709 N N . LEU A 1 90 ? -3.131 -13.416 1.297 1.00 58.22 90 LEU A N 1
ATOM 710 C CA . LEU A 1 90 ? -1.779 -13.694 0.792 1.00 58.22 90 LEU A CA 1
ATOM 711 C C . LEU A 1 90 ? -1.535 -15.169 0.465 1.00 58.22 90 LEU A C 1
ATOM 713 O O . LEU A 1 90 ? -0.555 -15.485 -0.205 1.00 58.22 90 LEU A O 1
ATOM 717 N N . THR A 1 91 ? -2.402 -16.072 0.922 1.00 49.47 91 THR A N 1
ATOM 718 C CA . THR A 1 91 ? -2.316 -17.492 0.579 1.00 49.47 91 THR A CA 1
ATOM 719 C C . THR A 1 91 ? -2.773 -17.703 -0.871 1.00 49.47 91 THR A C 1
ATOM 721 O O . THR A 1 91 ? -3.933 -17.418 -1.184 1.00 49.47 91 THR A O 1
ATOM 724 N N . PRO A 1 92 ? -1.899 -18.191 -1.777 1.00 45.81 92 PRO A N 1
ATOM 725 C CA . PRO A 1 92 ? -2.234 -18.448 -3.175 1.00 45.81 92 PRO A CA 1
ATOM 726 C C . PRO A 1 92 ? -3.132 -19.687 -3.260 1.00 45.81 92 PRO A C 1
ATOM 728 O O . PRO A 1 92 ? -2.679 -20.787 -3.554 1.00 45.81 92 PRO A O 1
ATOM 731 N N . GLY A 1 93 ? -4.410 -19.522 -2.937 1.00 44.56 93 GLY A N 1
ATOM 732 C CA . GLY A 1 93 ? -5.335 -20.647 -2.874 1.00 44.56 93 GLY A CA 1
ATOM 733 C C . GLY A 1 93 ? -6.798 -20.301 -2.660 1.00 44.56 93 GLY A C 1
ATOM 734 O O . GLY A 1 93 ? -7.594 -21.229 -2.614 1.00 44.56 93 GLY A O 1
ATOM 735 N N . ASP A 1 94 ? -7.180 -19.026 -2.554 1.00 41.50 94 ASP A N 1
ATOM 736 C CA . ASP A 1 94 ? -8.579 -18.677 -2.301 1.00 41.50 94 ASP A CA 1
ATOM 737 C C . ASP A 1 94 ? -9.290 -18.195 -3.585 1.00 41.50 94 ASP A C 1
ATOM 739 O O . ASP A 1 94 ? -9.109 -17.046 -4.002 1.00 41.50 94 ASP A O 1
ATOM 743 N N . PRO A 1 95 ? -10.080 -19.060 -4.259 1.00 44.50 95 PRO A N 1
ATOM 744 C CA . PRO A 1 95 ? -10.988 -18.652 -5.326 1.00 44.50 95 PRO A CA 1
ATOM 745 C C . PRO A 1 95 ? -12.249 -17.951 -4.788 1.00 44.50 95 PRO A C 1
ATOM 747 O O . PRO A 1 95 ? -13.084 -17.519 -5.582 1.00 44.50 95 PRO A O 1
ATOM 750 N N . HIS A 1 96 ? -12.417 -17.801 -3.469 1.00 44.16 96 HIS A N 1
ATOM 751 C CA . HIS A 1 96 ? -13.566 -17.105 -2.904 1.00 44.16 96 HIS A CA 1
ATOM 752 C C . HIS A 1 96 ? -13.244 -15.630 -2.715 1.00 44.16 96 HIS A C 1
ATOM 754 O O . HIS A 1 96 ? -12.566 -15.250 -1.778 1.00 44.16 96 HIS A O 1
ATOM 760 N N . PHE A 1 97 ? -13.754 -14.786 -3.599 1.00 46.69 97 PHE A N 1
ATOM 761 C CA . PHE A 1 97 ? -14.649 -13.693 -3.199 1.00 46.69 97 PHE A CA 1
ATOM 762 C C . PHE A 1 97 ? -15.383 -13.230 -4.464 1.00 46.69 97 PHE A C 1
ATOM 764 O O . PHE A 1 97 ? -15.313 -12.081 -4.889 1.00 46.69 97 PHE A O 1
ATOM 771 N N . ALA A 1 98 ? -16.063 -14.189 -5.099 1.00 45.47 98 ALA A N 1
ATOM 772 C CA . ALA A 1 98 ? -17.340 -13.895 -5.727 1.00 45.47 98 ALA A CA 1
ATOM 773 C C . ALA A 1 98 ? -18.345 -13.566 -4.609 1.00 45.47 98 ALA A C 1
ATOM 775 O O . ALA A 1 98 ? -18.219 -14.117 -3.516 1.00 45.47 98 ALA A O 1
ATOM 776 N N . VAL A 1 99 ? -19.307 -12.695 -4.923 1.00 39.53 99 VAL A N 1
ATOM 777 C CA . VAL A 1 99 ? -20.472 -12.194 -4.157 1.00 39.53 99 VAL A CA 1
ATOM 778 C C . VAL A 1 99 ? -20.367 -10.663 -4.136 1.00 39.53 99 VAL A C 1
ATOM 780 O O . VAL A 1 99 ? -19.470 -10.113 -3.507 1.00 39.53 99 VAL A O 1
ATOM 783 N N . LYS A 1 100 ? -21.210 -9.915 -4.846 1.00 33.22 100 LYS A N 1
ATOM 784 C CA . LYS A 1 100 ? -22.604 -10.150 -5.243 1.00 33.22 100 LYS A CA 1
ATOM 785 C C . LYS A 1 100 ? -22.893 -9.481 -6.583 1.00 33.22 100 LYS A C 1
ATOM 787 O O . LYS A 1 100 ? -22.286 -8.415 -6.821 1.00 33.22 100 LYS A O 1
#

Nearest PDB structures (foldseek):
  8e4v-assembly1_A  TM=7.182E-01  e=2.918E-02  Homo sapiens
  8qbm-assembly1_G  TM=5.698E-01  e=9.395E-03  Escherichia coli BL21(DE3)
  1t98-assembly1_B  TM=5.770E-01  e=5.141E-02  Escherichia coli
  1t98-assembly1_A  TM=6.213E-01  e=7.043E-02  Escherichia coli
  4yga-assembly4_G  TM=4.583E-01  e=9.306E-01  Toxoplasma gondii

pLDDT: mean 76.24, std 18.15, range [33.22, 92.25]